Protein AF-A0A9P6WT48-F1 (afdb_monomer_lite)

pLDDT: mean 85.61, std 10.83, range [45.78, 97.94]

Sequence (128 aa):
MLAVSLGTLGFGLFWLFWIILTLLTKGAPALSYPLFTEITPPPGQTGGLINAIFGSVVMAGVGTLIGTPVGILAGTYLAEYGQRGWLAPATRFLNDVLLSAPSIIIGLFIYAVYVAQPRRRWVAPSGA

Structure (mmCIF, N/CA/C/O backbone):
data_AF-A0A9P6WT48-F1
#
_entry.id   AF-A0A9P6WT48-F1
#
loop_
_atom_site.group_PDB
_atom_site.id
_atom_site.type_symbol
_atom_site.label_atom_id
_atom_site.label_alt_id
_atom_site.label_comp_id
_atom_site.label_asym_id
_atom_site.label_entity_id
_atom_site.label_seq_id
_atom_site.pdbx_PDB_ins_code
_atom_site.Cartn_x
_atom_site.Cartn_y
_atom_site.Cartn_z
_atom_site.occupancy
_atom_site.B_iso_or_equiv
_atom_site.auth_seq_id
_atom_site.auth_comp_id
_atom_site.auth_asym_id
_atom_site.auth_atom_id
_atom_site.pdbx_PDB_model_num
ATOM 1 N N . MET A 1 1 ? 11.637 32.784 -0.405 1.00 82.19 1 MET A N 1
ATOM 2 C CA . MET A 1 1 ? 10.801 31.579 -0.196 1.00 82.19 1 MET A CA 1
ATOM 3 C C . MET A 1 1 ? 10.376 30.938 -1.513 1.00 82.19 1 MET A C 1
ATOM 5 O O . MET A 1 1 ? 10.766 29.803 -1.731 1.00 82.19 1 MET A O 1
ATOM 9 N N . LEU A 1 2 ? 9.712 31.657 -2.430 1.00 91.25 2 LEU A N 1
ATOM 10 C CA . LEU A 1 2 ? 9.269 31.103 -3.725 1.00 91.25 2 LEU A CA 1
ATOM 11 C C . LEU A 1 2 ? 10.387 30.457 -4.566 1.00 91.25 2 LEU A C 1
ATOM 13 O O . LEU A 1 2 ? 10.212 29.346 -5.044 1.00 91.25 2 LEU A O 1
ATOM 17 N N . ALA A 1 3 ? 11.554 31.099 -4.691 1.00 93.38 3 ALA A N 1
ATOM 18 C CA . ALA A 1 3 ? 12.674 30.541 -5.459 1.00 93.38 3 ALA A CA 1
ATOM 19 C C . ALA A 1 3 ? 13.200 29.207 -4.888 1.00 93.38 3 ALA A C 1
ATOM 21 O O . ALA A 1 3 ? 13.531 28.299 -5.642 1.00 93.38 3 ALA A O 1
ATOM 22 N N . VAL A 1 4 ? 13.222 29.066 -3.558 1.00 94.38 4 VAL A N 1
ATOM 23 C CA . VAL A 1 4 ? 13.653 27.830 -2.883 1.00 94.38 4 VAL A CA 1
ATOM 24 C C . VAL A 1 4 ? 12.616 26.724 -3.088 1.00 94.38 4 VAL A C 1
ATOM 26 O O . VAL A 1 4 ? 12.987 25.607 -3.427 1.00 94.38 4 VAL A O 1
ATOM 29 N N . SER A 1 5 ? 11.323 27.043 -2.966 1.00 94.88 5 SER A N 1
ATOM 30 C CA . SER A 1 5 ? 10.228 26.098 -3.225 1.00 94.88 5 SER A CA 1
ATOM 31 C C . SER A 1 5 ? 10.172 25.635 -4.686 1.00 94.88 5 SER A C 1
ATOM 33 O O . SER A 1 5 ? 9.923 24.463 -4.950 1.00 94.88 5 SER A O 1
ATOM 35 N N . LEU A 1 6 ? 10.429 26.531 -5.644 1.00 96.31 6 LEU A N 1
ATOM 36 C CA . LEU A 1 6 ? 10.523 26.172 -7.063 1.00 96.31 6 LEU A CA 1
ATOM 37 C C . LEU A 1 6 ? 11.743 25.281 -7.337 1.00 96.31 6 LEU A C 1
ATOM 39 O O . LEU A 1 6 ? 11.643 24.330 -8.109 1.00 96.31 6 LEU A O 1
ATOM 43 N N . GLY A 1 7 ? 12.869 25.543 -6.666 1.00 96.75 7 GLY A N 1
ATOM 44 C CA . GLY A 1 7 ? 14.070 24.714 -6.757 1.00 96.75 7 GLY A CA 1
ATOM 45 C C . GLY A 1 7 ? 13.862 23.291 -6.231 1.00 96.75 7 GLY A C 1
ATOM 46 O O . GLY A 1 7 ? 14.225 22.328 -6.906 1.00 96.75 7 GLY A O 1
ATOM 47 N N . THR A 1 8 ? 13.232 23.132 -5.062 1.00 96.25 8 THR A N 1
ATOM 48 C CA . THR A 1 8 ? 12.943 21.802 -4.495 1.00 96.25 8 THR A CA 1
ATOM 49 C C . THR A 1 8 ? 11.921 21.027 -5.325 1.00 96.25 8 THR A C 1
ATOM 51 O O . THR A 1 8 ? 12.093 19.825 -5.531 1.00 96.25 8 THR A O 1
ATOM 54 N N . LEU A 1 9 ? 10.898 21.705 -5.856 1.00 97.00 9 LEU A N 1
ATOM 55 C CA . LEU A 1 9 ? 9.935 21.111 -6.784 1.00 97.00 9 LEU A CA 1
ATOM 56 C C . LEU A 1 9 ? 10.631 20.612 -8.052 1.00 97.00 9 LEU A C 1
ATOM 58 O O . LEU A 1 9 ? 10.423 19.466 -8.444 1.00 97.00 9 LEU A O 1
ATOM 62 N N . GLY A 1 10 ? 11.488 21.433 -8.667 1.00 97.38 10 GLY A N 1
ATOM 63 C CA . GLY A 1 10 ? 12.241 21.044 -9.860 1.00 97.38 10 GLY A CA 1
ATOM 64 C C . GLY A 1 10 ? 13.135 19.829 -9.612 1.00 97.38 10 GLY A C 1
ATOM 65 O O . GLY A 1 10 ? 13.151 18.901 -10.418 1.00 97.38 10 GLY A O 1
ATOM 66 N N . PHE A 1 11 ? 13.811 19.788 -8.462 1.00 97.19 11 PHE A N 1
ATOM 67 C CA . PHE A 1 11 ? 14.624 18.643 -8.054 1.00 97.19 11 PHE A CA 1
ATOM 68 C C . PHE A 1 11 ? 13.790 17.361 -7.907 1.00 97.19 11 PHE A C 1
ATOM 70 O O . PHE A 1 11 ? 14.166 16.316 -8.436 1.00 97.19 11 PHE A O 1
ATOM 77 N N . GLY A 1 12 ? 12.634 17.437 -7.243 1.00 97.19 12 GLY A N 1
ATOM 78 C CA . GLY A 1 12 ? 11.727 16.296 -7.102 1.00 97.19 12 GLY A CA 1
ATOM 79 C C . GLY A 1 12 ? 11.162 15.819 -8.442 1.00 97.19 12 GLY A C 1
ATOM 80 O O . GLY A 1 12 ? 11.187 14.622 -8.733 1.00 97.19 12 GLY A O 1
ATOM 81 N N . LEU A 1 13 ? 10.707 16.748 -9.288 1.00 97.69 13 LEU A N 1
ATOM 82 C CA . LEU A 1 13 ? 10.177 16.429 -10.615 1.00 97.69 13 LEU A CA 1
ATOM 83 C C . LEU A 1 13 ? 11.234 15.821 -11.533 1.00 97.69 13 LEU A C 1
ATOM 85 O O . LEU A 1 13 ? 10.907 14.920 -12.299 1.00 97.69 13 LEU A O 1
ATOM 89 N N . PHE A 1 14 ? 12.488 16.264 -11.438 1.00 97.81 14 PHE A N 1
ATOM 90 C CA . PHE A 1 14 ? 13.591 15.675 -12.191 1.00 97.81 14 PHE A CA 1
ATOM 91 C C . PHE A 1 14 ? 13.751 14.182 -11.874 1.00 97.81 14 PHE A C 1
ATOM 93 O O . PHE A 1 14 ? 13.745 13.354 -12.785 1.00 97.81 14 PHE A O 1
ATOM 100 N N . TRP A 1 15 ? 13.830 13.820 -10.589 1.00 97.94 15 TRP A N 1
ATOM 101 C CA . TRP A 1 15 ? 13.959 12.418 -10.182 1.00 97.94 15 TRP A CA 1
ATOM 102 C C . TRP A 1 15 ? 12.717 11.598 -10.514 1.00 97.94 15 TRP A C 1
ATOM 104 O O . TRP A 1 15 ? 12.842 10.474 -10.998 1.00 97.94 15 TRP A O 1
ATOM 114 N N . LEU A 1 16 ? 11.522 12.157 -10.310 1.00 97.38 16 LEU A N 1
ATOM 115 C CA . LEU A 1 16 ? 10.273 11.500 -10.686 1.00 97.38 16 LEU A CA 1
ATOM 116 C C . LEU A 1 16 ? 10.237 11.208 -12.191 1.00 97.38 16 LEU A C 1
ATOM 118 O O . LEU A 1 16 ? 9.952 10.082 -12.595 1.00 97.38 16 LEU A O 1
ATOM 122 N N . PHE A 1 17 ? 10.573 12.202 -13.014 1.00 97.88 17 PHE A N 1
ATOM 123 C CA . PHE A 1 17 ? 10.629 12.058 -14.464 1.00 97.88 17 PHE A CA 1
ATOM 124 C C . PHE A 1 17 ? 11.653 10.998 -14.878 1.00 97.88 17 PHE A C 1
ATOM 126 O O . PHE A 1 17 ? 11.346 10.138 -15.702 1.00 97.88 17 PHE A O 1
ATOM 133 N N . TRP A 1 18 ? 12.835 10.996 -14.258 1.00 97.81 18 TRP A N 1
ATOM 134 C CA . TRP A 1 18 ? 13.860 9.981 -14.496 1.00 97.81 18 TRP A CA 1
ATOM 135 C C . TRP A 1 18 ? 13.370 8.569 -14.151 1.00 97.81 18 TRP A C 1
ATOM 137 O O . TRP A 1 18 ? 13.552 7.635 -14.938 1.00 97.81 18 TRP A O 1
ATOM 147 N N . ILE A 1 19 ? 12.738 8.386 -12.989 1.00 97.19 19 ILE A N 1
ATOM 148 C CA . ILE A 1 19 ? 12.213 7.084 -12.551 1.00 97.19 19 ILE A CA 1
ATOM 149 C C . ILE A 1 19 ? 11.124 6.602 -13.510 1.00 97.19 19 ILE A C 1
ATOM 151 O O . ILE A 1 19 ? 11.161 5.454 -13.941 1.00 97.19 19 ILE A O 1
ATOM 155 N N . ILE A 1 20 ? 10.197 7.475 -13.907 1.00 96.94 20 ILE A N 1
ATOM 156 C CA . ILE A 1 20 ? 9.147 7.118 -14.866 1.00 96.94 20 ILE A CA 1
ATOM 157 C C . ILE A 1 20 ? 9.763 6.750 -16.220 1.00 96.94 20 ILE A C 1
ATOM 159 O O . ILE A 1 20 ? 9.421 5.712 -16.781 1.00 96.94 20 ILE A O 1
ATOM 163 N N . LEU A 1 21 ? 10.713 7.539 -16.730 1.00 97.06 21 LEU A N 1
ATOM 164 C CA . LEU A 1 21 ? 11.356 7.264 -18.016 1.00 97.06 21 LEU A CA 1
ATOM 165 C C . LEU A 1 21 ? 12.118 5.932 -17.996 1.00 97.06 21 LEU A C 1
ATOM 167 O O . LEU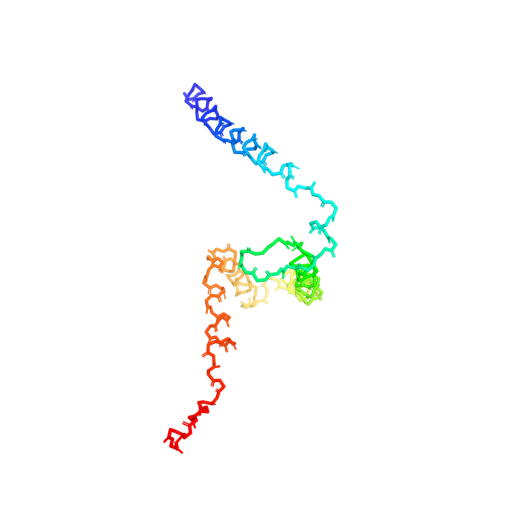 A 1 21 ? 12.008 5.133 -18.925 1.00 97.06 21 LEU A O 1
ATOM 171 N N . THR A 1 22 ? 12.871 5.662 -16.930 1.00 95.94 22 THR A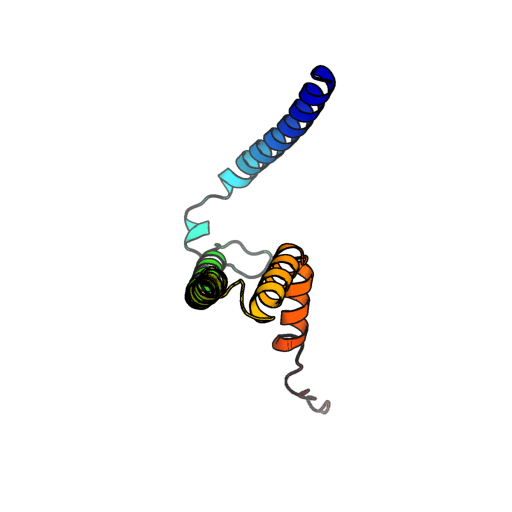 N 1
ATOM 172 C CA . THR A 1 22 ? 13.597 4.393 -16.769 1.00 95.94 22 THR A CA 1
ATOM 173 C C . THR A 1 22 ? 12.656 3.203 -16.592 1.00 95.94 22 THR A C 1
ATOM 175 O O . THR A 1 22 ? 12.912 2.148 -17.171 1.00 95.94 22 THR A O 1
ATOM 178 N N . LEU A 1 23 ? 11.546 3.369 -15.869 1.00 95.56 23 LEU A N 1
ATOM 179 C CA . LEU A 1 23 ? 10.506 2.349 -15.727 1.00 95.56 23 LEU A CA 1
ATOM 180 C C . LEU A 1 23 ? 9.850 2.034 -17.071 1.00 95.56 23 LEU A C 1
ATOM 182 O O . LEU A 1 23 ? 9.682 0.866 -17.401 1.00 95.56 23 LEU A O 1
ATOM 186 N N . LEU A 1 24 ? 9.520 3.048 -17.870 1.00 95.44 24 LEU A N 1
ATOM 187 C CA . LEU A 1 24 ? 8.903 2.847 -19.181 1.00 95.44 24 LEU A CA 1
ATOM 188 C C . LEU A 1 24 ? 9.879 2.211 -20.172 1.00 95.44 24 LEU A C 1
ATOM 190 O O . LEU A 1 24 ? 9.536 1.235 -20.825 1.00 95.44 24 LEU A O 1
ATOM 194 N N . THR A 1 25 ? 11.108 2.713 -20.260 1.00 95.12 25 THR A N 1
ATOM 195 C CA . THR A 1 25 ? 12.103 2.198 -21.218 1.00 95.12 25 THR A CA 1
ATOM 196 C C . THR A 1 25 ? 12.552 0.774 -20.897 1.00 95.12 25 THR A C 1
ATOM 198 O O . THR A 1 25 ? 12.714 -0.028 -21.813 1.00 95.12 25 THR A O 1
ATOM 201 N N . LYS A 1 26 ? 12.721 0.429 -19.614 1.00 92.25 26 LYS A N 1
ATOM 202 C CA . LYS A 1 26 ? 13.104 -0.931 -19.199 1.00 92.25 26 LYS A CA 1
ATOM 203 C C . LYS A 1 26 ? 11.910 -1.873 -19.046 1.00 92.25 26 LYS A C 1
ATOM 205 O O . LYS A 1 26 ? 12.073 -3.077 -19.204 1.00 92.25 26 LYS A O 1
ATOM 210 N N . GLY A 1 27 ? 10.733 -1.341 -18.727 1.00 88.31 27 GLY A N 1
ATOM 211 C CA . GLY A 1 27 ? 9.521 -2.117 -18.473 1.00 88.31 27 GLY A CA 1
ATOM 212 C C . GLY A 1 27 ? 8.691 -2.393 -19.723 1.00 88.31 27 GLY A C 1
ATOM 213 O O . GLY A 1 27 ? 8.155 -3.488 -19.846 1.00 88.31 27 GLY A O 1
ATOM 214 N N . ALA A 1 28 ? 8.609 -1.461 -20.679 1.00 89.94 28 ALA A N 1
ATOM 215 C CA . ALA A 1 28 ? 7.798 -1.646 -21.887 1.00 89.94 28 ALA A CA 1
ATOM 216 C C . ALA A 1 28 ? 8.202 -2.879 -22.718 1.00 89.94 28 ALA A C 1
ATOM 218 O O . ALA A 1 28 ? 7.302 -3.608 -23.126 1.00 89.94 28 ALA A O 1
ATOM 219 N N . PRO A 1 29 ? 9.498 -3.202 -22.916 1.00 86.75 29 PRO A N 1
ATOM 220 C CA . PRO A 1 29 ? 9.887 -4.435 -23.606 1.00 86.75 29 PRO A CA 1
ATOM 221 C C . PRO A 1 29 ? 9.500 -5.717 -22.853 1.00 86.75 29 PRO A C 1
ATOM 223 O O . PRO A 1 29 ? 9.401 -6.777 -23.463 1.00 86.75 29 PRO A O 1
ATOM 226 N N . ALA A 1 30 ? 9.292 -5.637 -21.535 1.00 83.69 30 ALA A N 1
ATOM 227 C CA . ALA A 1 30 ? 8.873 -6.770 -20.715 1.00 83.69 30 ALA A CA 1
ATOM 228 C C . ALA A 1 30 ? 7.352 -7.010 -20.763 1.00 83.69 30 ALA A C 1
ATOM 230 O O . ALA A 1 30 ? 6.905 -8.112 -20.441 1.00 83.69 30 ALA A O 1
ATOM 231 N N . LEU A 1 31 ? 6.555 -6.018 -21.190 1.00 85.75 31 LEU A N 1
ATOM 232 C CA . LEU A 1 31 ? 5.123 -6.184 -21.442 1.00 85.75 31 LEU A CA 1
ATOM 233 C C . LEU A 1 31 ? 4.910 -7.037 -22.696 1.00 85.75 31 LEU A C 1
ATOM 235 O O . LEU A 1 31 ? 4.878 -6.551 -23.823 1.00 85.75 31 LEU A O 1
ATOM 239 N N . SER A 1 32 ? 4.728 -8.331 -22.476 1.00 86.50 32 SER A N 1
ATOM 240 C CA . SER A 1 32 ? 4.376 -9.303 -23.505 1.00 86.50 32 SER A CA 1
ATOM 241 C C . SER A 1 32 ? 3.088 -10.025 -23.111 1.00 86.50 32 SER A C 1
ATOM 243 O O . SER A 1 32 ? 2.732 -10.075 -21.937 1.00 86.50 32 SER A O 1
ATOM 245 N N . TYR A 1 33 ? 2.362 -10.586 -24.079 1.00 84.75 33 TYR A N 1
ATOM 246 C CA . TYR A 1 33 ? 1.157 -11.370 -23.785 1.00 84.75 33 TYR A CA 1
ATOM 247 C C . TYR A 1 33 ? 1.421 -12.548 -22.816 1.00 84.75 33 TYR A C 1
ATOM 249 O O . TYR A 1 33 ? 0.683 -12.666 -21.834 1.00 84.75 33 TYR A O 1
ATOM 257 N N . PRO A 1 34 ? 2.511 -13.332 -22.983 1.00 86.12 34 PRO A N 1
ATOM 258 C CA . PRO A 1 34 ? 2.882 -14.393 -22.046 1.00 86.12 34 PRO A CA 1
ATOM 259 C C . PRO A 1 34 ? 3.062 -13.925 -20.598 1.00 86.12 34 PRO A C 1
ATOM 261 O O . PRO A 1 34 ? 2.739 -14.669 -19.675 1.00 86.12 34 PRO A O 1
ATOM 264 N N . LEU A 1 35 ? 3.490 -12.673 -20.377 1.00 86.81 35 LEU A N 1
ATOM 265 C CA . LEU A 1 35 ? 3.645 -12.098 -19.036 1.00 86.81 35 LEU A CA 1
ATOM 266 C C . LEU A 1 35 ? 2.355 -12.207 -18.210 1.00 86.81 35 LEU A C 1
ATOM 268 O O . LEU A 1 35 ? 2.414 -12.420 -17.003 1.00 86.81 35 LEU A O 1
ATOM 272 N N . PHE A 1 36 ? 1.192 -12.056 -18.842 1.00 88.62 36 PHE A N 1
ATOM 273 C CA . PHE A 1 36 ? -0.094 -12.044 -18.145 1.00 88.62 36 PHE A CA 1
ATOM 274 C C . PHE A 1 36 ? -0.768 -13.415 -18.094 1.00 88.62 36 PHE A C 1
ATOM 276 O O . PHE A 1 36 ? -1.593 -13.647 -17.212 1.00 88.62 36 PHE A O 1
ATOM 283 N N . THR A 1 37 ? -0.434 -14.316 -19.019 1.00 86.00 37 THR A N 1
ATOM 284 C CA . THR A 1 37 ? -1.104 -15.617 -19.149 1.00 86.00 37 THR A CA 1
ATOM 285 C C . THR A 1 37 ? -0.317 -16.776 -18.553 1.00 86.00 37 THR A C 1
ATOM 287 O O . THR A 1 37 ? -0.913 -17.785 -18.186 1.00 86.00 37 THR A O 1
ATOM 290 N N . GLU A 1 38 ? 1.007 -16.663 -18.455 1.00 88.31 38 GLU A N 1
ATOM 291 C CA . GLU A 1 38 ? 1.849 -17.751 -17.968 1.00 88.31 38 GLU A CA 1
ATOM 292 C C . GLU A 1 38 ? 2.038 -17.730 -16.450 1.00 88.31 38 GLU A C 1
ATOM 294 O O . GLU A 1 38 ? 1.964 -16.701 -15.769 1.00 88.31 38 GLU A O 1
ATOM 299 N N . ILE A 1 39 ? 2.308 -18.922 -15.922 1.00 88.44 39 ILE A N 1
ATOM 300 C CA . ILE A 1 39 ? 2.626 -19.154 -14.518 1.00 88.44 39 ILE A CA 1
ATOM 301 C C . ILE A 1 39 ? 4.015 -18.600 -14.213 1.00 88.44 39 ILE A C 1
ATOM 303 O O . ILE A 1 39 ? 4.924 -18.708 -15.031 1.00 88.44 39 ILE A O 1
ATOM 307 N N . THR A 1 40 ? 4.177 -18.035 -13.015 1.00 86.62 40 THR A N 1
ATOM 308 C CA . THR A 1 40 ? 5.478 -17.604 -12.501 1.00 86.62 40 THR A CA 1
ATOM 309 C C . THR A 1 40 ? 6.342 -18.827 -12.196 1.00 86.62 40 THR A C 1
ATOM 311 O O . THR A 1 40 ? 5.994 -19.587 -11.286 1.00 86.62 40 THR A O 1
ATOM 314 N N . PRO A 1 41 ? 7.436 -19.052 -12.943 1.00 81.88 41 PRO A N 1
ATOM 315 C CA . PRO A 1 41 ? 8.299 -20.200 -12.742 1.00 81.88 41 PRO A CA 1
ATOM 316 C C . PRO A 1 41 ? 9.290 -19.931 -11.593 1.00 81.88 41 PRO A C 1
ATOM 318 O O . PRO A 1 41 ? 9.355 -18.815 -11.063 1.00 81.88 41 PRO A O 1
ATOM 321 N N . PRO A 1 42 ? 10.079 -20.938 -11.182 1.00 83.12 42 PRO A N 1
ATOM 322 C CA . PRO A 1 42 ? 11.151 -20.752 -10.212 1.00 83.12 42 PRO A CA 1
ATOM 323 C C . PRO A 1 42 ? 12.164 -19.671 -10.642 1.00 83.12 42 PRO A C 1
ATOM 325 O O . PRO A 1 42 ? 12.300 -19.389 -11.837 1.00 83.12 42 PRO A O 1
ATOM 328 N N . PRO A 1 43 ? 12.915 -19.081 -9.689 1.00 80.25 43 PRO A N 1
ATOM 329 C CA . PRO A 1 43 ? 13.888 -18.033 -9.985 1.00 80.25 43 PRO A CA 1
ATOM 330 C C . PRO A 1 43 ? 14.869 -18.437 -11.095 1.00 80.25 43 PRO A C 1
ATOM 332 O O . PRO A 1 43 ? 15.458 -19.514 -11.045 1.00 80.25 43 PRO A O 1
ATOM 335 N N . GLY A 1 44 ? 15.063 -17.557 -12.081 1.00 75.44 44 GLY A N 1
ATOM 336 C CA . GLY A 1 44 ? 15.994 -17.771 -13.197 1.00 75.44 44 GLY A CA 1
ATOM 337 C C . GLY A 1 44 ? 15.379 -18.379 -14.462 1.00 75.44 44 GLY A C 1
ATOM 338 O O . GLY A 1 44 ? 16.104 -18.576 -15.433 1.00 75.44 44 GLY A O 1
ATOM 339 N N . GLN A 1 45 ? 14.069 -18.645 -14.484 1.00 79.88 45 GLN A N 1
ATOM 340 C CA . GLN A 1 45 ? 13.351 -19.102 -15.679 1.00 79.88 45 GLN A CA 1
ATOM 341 C C . GLN A 1 45 ? 12.413 -18.023 -16.234 1.00 79.88 45 GLN A C 1
ATOM 343 O O . GLN A 1 45 ? 11.907 -17.176 -15.499 1.00 79.88 45 GLN A O 1
ATOM 348 N N . THR A 1 46 ? 12.182 -18.057 -17.547 1.00 77.31 46 THR A N 1
ATOM 349 C CA . THR A 1 46 ? 11.228 -17.176 -18.232 1.00 77.31 46 THR A CA 1
ATOM 350 C C . THR A 1 46 ? 9.806 -17.698 -18.034 1.00 77.31 46 THR A C 1
ATOM 352 O O . THR A 1 46 ? 9.552 -18.878 -18.255 1.00 77.31 46 THR A O 1
ATOM 355 N N . GLY A 1 47 ? 8.889 -16.827 -17.618 1.00 83.00 47 GLY A N 1
ATOM 356 C CA . GLY A 1 47 ? 7.460 -17.120 -17.523 1.00 83.00 47 GLY A CA 1
ATOM 357 C C . GLY A 1 47 ? 6.671 -15.880 -17.103 1.00 83.00 47 GLY A C 1
ATOM 358 O O . GLY A 1 47 ? 7.187 -14.762 -17.184 1.00 83.00 47 GLY A O 1
ATOM 359 N N . GLY A 1 48 ? 5.424 -16.065 -16.671 1.00 87.69 48 GLY A N 1
ATOM 360 C CA . GLY A 1 48 ? 4.481 -14.966 -16.450 1.00 87.69 48 GLY A CA 1
ATOM 361 C C . GLY A 1 48 ? 4.211 -14.619 -14.984 1.00 87.69 48 GLY A C 1
ATOM 362 O O . GLY A 1 48 ? 4.900 -15.044 -14.058 1.00 87.69 48 GLY A O 1
ATOM 363 N N . LEU A 1 49 ? 3.187 -13.800 -14.764 1.00 91.00 49 LEU A N 1
ATOM 364 C CA . LEU A 1 49 ? 2.800 -13.214 -13.480 1.00 91.00 49 LEU A CA 1
ATOM 365 C C . LEU A 1 49 ? 1.367 -13.584 -13.076 1.00 91.00 49 LEU A C 1
ATOM 367 O O . LEU A 1 49 ? 0.835 -12.998 -12.131 1.00 91.00 49 LEU A O 1
ATOM 371 N N . ILE A 1 50 ? 0.727 -14.549 -13.751 1.00 91.50 50 ILE A N 1
ATOM 372 C CA . ILE A 1 50 ? -0.704 -14.830 -13.549 1.00 91.50 50 ILE A CA 1
ATOM 373 C C . ILE A 1 50 ? -1.031 -15.181 -12.090 1.00 91.50 50 ILE A C 1
ATOM 375 O O . ILE A 1 50 ? -2.004 -14.675 -11.536 1.00 91.50 50 ILE A O 1
ATOM 379 N N . ASN A 1 51 ? -0.173 -15.961 -11.425 1.00 91.19 51 ASN A N 1
ATOM 380 C CA . ASN A 1 51 ? -0.358 -16.348 -10.025 1.00 91.19 51 ASN A CA 1
ATOM 381 C C . ASN A 1 51 ? -0.189 -15.162 -9.069 1.00 91.19 51 ASN A C 1
ATOM 383 O O . ASN A 1 51 ? -0.908 -15.072 -8.076 1.00 91.19 51 ASN A O 1
ATOM 387 N N . ALA A 1 52 ? 0.733 -14.242 -9.365 1.00 90.94 52 ALA A N 1
ATOM 388 C CA . ALA A 1 52 ? 0.934 -13.038 -8.565 1.00 90.94 52 ALA A CA 1
ATOM 389 C C . ALA A 1 52 ? -0.253 -12.074 -8.703 1.00 90.94 52 ALA A C 1
ATOM 391 O O . ALA A 1 52 ? -0.727 -11.532 -7.703 1.00 90.94 52 ALA A O 1
ATOM 392 N N . ILE A 1 53 ? -0.773 -11.907 -9.923 1.00 92.12 53 ILE A N 1
ATOM 393 C CA . ILE A 1 53 ? -1.953 -11.078 -10.203 1.00 92.12 53 ILE A CA 1
ATOM 394 C C . ILE A 1 53 ? -3.183 -11.684 -9.525 1.00 92.12 53 ILE A C 1
ATOM 396 O O . ILE A 1 53 ? -3.843 -11.013 -8.733 1.00 92.12 53 ILE A O 1
ATOM 400 N N . PHE A 1 54 ? -3.461 -12.964 -9.781 1.00 94.19 54 PHE A N 1
ATOM 401 C CA . PHE A 1 54 ? -4.604 -13.664 -9.201 1.00 94.19 54 PHE A CA 1
ATOM 402 C C . PHE A 1 54 ? -4.537 -13.684 -7.672 1.00 94.19 54 PHE A C 1
ATOM 404 O O . PHE A 1 54 ? -5.506 -13.319 -7.009 1.00 94.19 54 PHE A O 1
ATOM 411 N N . GLY A 1 55 ? -3.377 -14.024 -7.102 1.00 93.38 55 GLY A N 1
ATOM 412 C CA . GLY A 1 55 ? -3.157 -14.005 -5.659 1.00 93.38 55 GLY A CA 1
ATOM 413 C C . GLY A 1 55 ? -3.401 -12.622 -5.055 1.00 93.38 55 GLY A C 1
ATOM 414 O O . GLY A 1 55 ? -4.090 -12.515 -4.044 1.00 93.38 55 GLY A O 1
ATOM 415 N N . SER A 1 56 ? -2.918 -11.557 -5.700 1.00 94.25 56 SER A N 1
ATOM 416 C CA . SER A 1 56 ? -3.146 -10.177 -5.243 1.00 94.25 56 SER A CA 1
ATOM 417 C C . SER A 1 56 ? -4.627 -9.800 -5.265 1.00 94.25 56 SER A C 1
ATOM 419 O O . SER A 1 56 ? -5.127 -9.241 -4.290 1.00 94.25 56 SER A O 1
ATOM 421 N N . VAL A 1 57 ? -5.345 -10.141 -6.340 1.00 96.25 57 VAL A N 1
ATOM 422 C CA . VAL A 1 57 ? -6.786 -9.867 -6.469 1.00 96.25 57 VAL A CA 1
ATOM 423 C C . VAL A 1 57 ? -7.586 -10.635 -5.423 1.00 96.25 57 VAL A C 1
ATOM 425 O O . VAL A 1 57 ? -8.462 -10.056 -4.785 1.00 96.25 57 VAL A O 1
ATOM 428 N N . VAL A 1 58 ? -7.274 -11.913 -5.201 1.00 96.88 58 VAL A N 1
ATOM 429 C CA . VAL A 1 58 ? -7.950 -12.729 -4.185 1.00 96.88 58 VAL A CA 1
ATOM 430 C C . VAL A 1 58 ? -7.667 -12.196 -2.781 1.00 96.88 58 VAL A C 1
ATOM 432 O O . VAL A 1 58 ? -8.603 -12.038 -2.000 1.00 96.88 58 VAL A O 1
ATOM 435 N N . MET A 1 59 ? -6.413 -11.863 -2.457 1.00 94.94 59 MET A N 1
ATOM 436 C CA . MET A 1 59 ? -6.054 -11.292 -1.153 1.00 94.94 59 MET A CA 1
ATOM 437 C C . MET A 1 59 ? -6.761 -9.958 -0.902 1.00 94.94 59 MET A C 1
ATOM 439 O O . MET A 1 59 ? -7.341 -9.770 0.168 1.00 94.94 59 MET A O 1
ATOM 443 N N . ALA A 1 60 ? -6.759 -9.056 -1.888 1.00 95.56 60 ALA A N 1
ATOM 444 C CA . ALA A 1 60 ? -7.470 -7.786 -1.793 1.00 95.56 60 ALA A CA 1
ATOM 445 C C . ALA A 1 60 ? -8.982 -8.009 -1.660 1.00 95.56 60 ALA A C 1
ATOM 447 O O . ALA A 1 60 ? -9.603 -7.454 -0.761 1.00 95.56 60 ALA A O 1
ATOM 448 N N . GLY A 1 61 ? -9.565 -8.875 -2.492 1.00 97.50 61 GLY A N 1
ATOM 449 C CA . GLY A 1 61 ? -10.997 -9.168 -2.493 1.00 97.50 61 GLY A CA 1
ATOM 450 C C . GLY A 1 61 ? -11.485 -9.752 -1.171 1.00 97.50 61 GLY A C 1
ATOM 451 O O . GLY A 1 61 ? -12.456 -9.255 -0.606 1.00 97.50 61 GLY A O 1
ATOM 452 N N . VAL A 1 62 ? -10.794 -10.759 -0.631 1.00 96.62 62 VAL A N 1
ATOM 453 C CA . VAL A 1 62 ? -11.126 -11.348 0.677 1.00 96.62 62 VAL A CA 1
ATOM 454 C C . VAL A 1 62 ? -10.917 -10.330 1.799 1.00 96.62 62 VAL A C 1
ATOM 456 O O . VAL A 1 62 ? -11.770 -10.202 2.680 1.00 96.62 62 VAL A O 1
ATOM 459 N N . GLY A 1 63 ? -9.821 -9.567 1.746 1.00 94.69 63 GLY A N 1
ATOM 460 C CA . GLY A 1 63 ? -9.531 -8.507 2.710 1.00 94.69 63 GLY A CA 1
ATOM 461 C C . GLY A 1 63 ? -10.626 -7.441 2.752 1.00 94.69 63 GLY A C 1
ATOM 462 O O . GLY A 1 63 ? -11.097 -7.092 3.831 1.00 94.69 63 GLY A O 1
ATOM 463 N N . THR A 1 64 ? -11.094 -6.975 1.594 1.00 95.56 64 THR A N 1
ATOM 464 C CA . THR A 1 64 ? -12.205 -6.020 1.484 1.00 95.56 64 THR A CA 1
ATOM 465 C C . THR A 1 64 ? -13.529 -6.648 1.915 1.00 95.56 64 THR A C 1
ATOM 467 O O . THR A 1 64 ? -14.267 -6.037 2.681 1.00 95.56 64 THR A O 1
ATOM 470 N N . LEU A 1 65 ? -13.824 -7.882 1.499 1.00 97.38 65 LEU A N 1
ATOM 471 C CA . LEU A 1 65 ? -15.087 -8.552 1.824 1.00 97.38 65 LEU A CA 1
ATOM 472 C C . LEU A 1 65 ? -15.295 -8.712 3.335 1.00 97.38 65 LEU A C 1
ATOM 474 O O . LEU A 1 65 ? -16.419 -8.590 3.813 1.00 97.38 65 LEU A O 1
ATOM 478 N N . ILE A 1 66 ? -14.222 -8.969 4.082 1.00 95.06 66 ILE A N 1
ATOM 479 C CA . ILE A 1 66 ? -14.271 -9.117 5.541 1.00 95.06 66 ILE A CA 1
ATOM 480 C C . ILE A 1 66 ? -14.079 -7.761 6.233 1.00 95.06 66 ILE A C 1
ATOM 482 O O . ILE A 1 66 ? -14.813 -7.421 7.161 1.00 95.06 66 ILE A O 1
ATOM 486 N N . GLY A 1 67 ? -13.103 -6.971 5.783 1.00 92.88 67 GLY A N 1
ATOM 487 C CA . GLY A 1 67 ? -12.721 -5.711 6.415 1.00 92.88 67 GLY A CA 1
ATOM 488 C C . GLY A 1 67 ? -13.760 -4.605 6.246 1.00 92.88 67 GLY A C 1
ATOM 489 O O . GLY A 1 67 ? -14.014 -3.863 7.193 1.00 92.88 67 GLY A O 1
ATOM 490 N N . THR A 1 68 ? -14.403 -4.502 5.081 1.00 94.69 68 THR A N 1
ATOM 491 C CA . THR A 1 68 ? -15.363 -3.427 4.794 1.00 94.69 68 THR A CA 1
ATOM 492 C C . THR A 1 68 ? -16.617 -3.504 5.666 1.00 94.69 68 THR A C 1
ATOM 494 O O . THR A 1 68 ? -16.937 -2.487 6.279 1.00 94.69 68 THR A O 1
ATOM 497 N N . PRO A 1 69 ? -17.314 -4.650 5.817 1.00 94.25 69 PRO A N 1
ATOM 498 C CA . PRO A 1 69 ? -18.467 -4.727 6.715 1.00 94.25 69 PRO A CA 1
ATOM 499 C C . PRO A 1 69 ? -18.110 -4.380 8.163 1.00 94.25 69 PRO A C 1
ATOM 501 O O . PRO A 1 69 ? -18.809 -3.590 8.792 1.00 94.25 69 PRO A O 1
ATOM 504 N N . VAL A 1 70 ? -16.993 -4.905 8.677 1.00 90.44 70 VAL A N 1
ATOM 505 C CA . VAL A 1 70 ? -16.531 -4.617 10.045 1.00 90.44 70 VAL A CA 1
ATOM 506 C C . VAL A 1 70 ? -16.189 -3.134 10.207 1.00 90.44 70 VAL A C 1
ATOM 508 O O . VAL A 1 70 ? -16.594 -2.515 11.190 1.00 90.44 70 VAL A O 1
ATOM 511 N N . GLY A 1 71 ? -15.502 -2.544 9.226 1.00 88.62 71 GLY A N 1
ATOM 512 C CA . GLY A 1 71 ? -15.156 -1.124 9.217 1.00 88.62 71 GLY A CA 1
ATOM 513 C C . GLY A 1 71 ? -16.383 -0.214 9.165 1.00 88.62 71 GLY A C 1
ATOM 514 O O . GLY A 1 71 ? -16.447 0.761 9.910 1.00 88.62 71 GLY A O 1
ATOM 515 N N . ILE A 1 72 ? -17.389 -0.555 8.351 1.00 91.62 72 ILE A N 1
ATOM 516 C CA . ILE A 1 72 ? -18.655 0.190 8.279 1.00 91.62 72 ILE A CA 1
ATOM 517 C C . ILE A 1 72 ? -19.411 0.087 9.607 1.00 91.62 72 ILE A C 1
ATOM 519 O O . ILE A 1 72 ? -19.862 1.105 10.130 1.00 91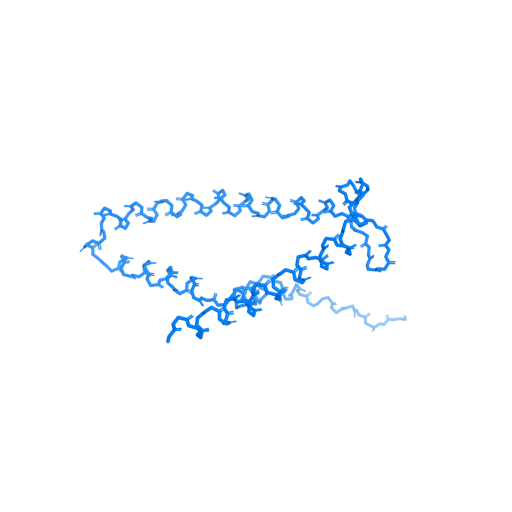.62 72 ILE A O 1
ATOM 523 N N . LEU A 1 73 ? -19.530 -1.108 10.191 1.00 89.44 73 LEU A N 1
ATOM 524 C CA . LEU A 1 73 ? -20.215 -1.294 11.475 1.00 89.44 73 LEU A CA 1
ATOM 525 C C . LEU A 1 73 ? -19.518 -0.530 12.609 1.00 89.44 73 LEU A C 1
ATOM 527 O O . LEU A 1 73 ? -20.173 0.172 13.377 1.00 89.44 73 LEU A O 1
ATOM 531 N N . ALA A 1 74 ? -18.189 -0.599 12.686 1.00 85.06 74 ALA A N 1
ATOM 532 C CA . ALA A 1 74 ? -17.424 0.162 13.669 1.00 85.06 74 ALA A CA 1
ATOM 533 C C . ALA A 1 74 ? -17.559 1.677 13.444 1.00 85.06 74 ALA A C 1
ATOM 535 O O . ALA A 1 74 ? -17.790 2.424 14.394 1.00 85.06 74 ALA A O 1
ATOM 536 N N . GLY A 1 75 ? -17.462 2.132 12.190 1.00 84.31 75 GLY A N 1
ATOM 537 C CA . GLY A 1 75 ? -17.575 3.542 11.818 1.00 84.31 75 GLY A CA 1
ATOM 538 C C . GLY A 1 75 ? -18.956 4.130 12.108 1.00 84.31 75 GLY A C 1
ATOM 539 O O . GLY A 1 75 ? -19.052 5.213 12.681 1.00 84.31 75 GLY A O 1
ATOM 540 N N . THR A 1 76 ? -20.023 3.401 11.779 1.00 87.38 76 THR A N 1
ATOM 541 C CA . THR A 1 76 ? -21.408 3.805 12.082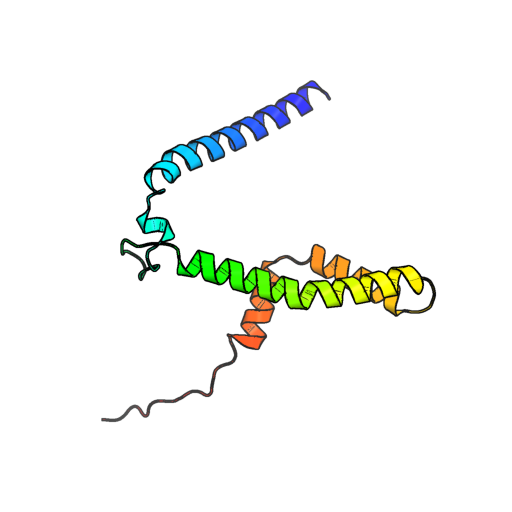 1.00 87.38 76 THR A CA 1
ATOM 542 C C . THR A 1 76 ? -21.669 3.830 13.589 1.00 87.38 76 THR A C 1
ATOM 544 O O . THR A 1 76 ? -22.209 4.816 14.088 1.00 87.38 76 THR A O 1
ATOM 547 N N . TYR A 1 77 ? -21.203 2.828 14.345 1.00 84.06 77 TYR A N 1
ATOM 548 C CA . TYR A 1 77 ? -21.296 2.828 15.810 1.00 84.06 77 TYR A CA 1
ATOM 549 C C . TYR A 1 77 ? -20.573 4.030 16.441 1.00 84.06 77 TYR A C 1
ATOM 551 O O . TYR A 1 77 ? -21.116 4.699 17.320 1.00 84.06 77 TYR A O 1
ATOM 559 N N . LEU A 1 78 ? -19.361 4.338 15.973 1.00 80.44 78 LEU A N 1
ATOM 560 C CA . LEU A 1 78 ? -18.584 5.509 16.389 1.00 80.44 78 LEU A CA 1
ATOM 561 C C . LEU A 1 78 ? -19.261 6.839 16.041 1.00 80.44 78 LEU A C 1
ATOM 563 O O . LEU A 1 78 ? -19.119 7.798 16.798 1.00 80.44 78 LEU A O 1
ATOM 567 N N . ALA A 1 79 ? -19.940 6.920 14.896 1.00 81.62 79 ALA A N 1
ATOM 568 C CA . ALA A 1 79 ? -20.636 8.128 14.465 1.00 81.62 79 ALA A CA 1
ATOM 569 C C . ALA A 1 79 ? -21.864 8.413 15.343 1.00 81.62 79 ALA A C 1
ATOM 571 O O . ALA A 1 79 ? -22.069 9.557 15.741 1.00 81.62 79 ALA A O 1
ATOM 572 N N . GLU A 1 80 ? -22.623 7.374 15.696 1.00 81.62 80 GLU A N 1
ATOM 573 C CA . GLU A 1 80 ? -23.880 7.503 16.442 1.00 81.62 80 GLU A CA 1
ATOM 574 C C . GLU A 1 80 ? -23.662 7.564 17.967 1.00 81.62 80 GLU A C 1
ATOM 576 O O . GLU A 1 80 ? -24.232 8.399 18.668 1.00 81.62 80 GLU A O 1
ATOM 581 N N . TYR A 1 81 ? -22.786 6.707 18.504 1.00 75.25 81 TYR A N 1
ATOM 582 C CA . TYR A 1 81 ? -22.560 6.546 19.949 1.00 75.25 81 TYR A CA 1
ATOM 583 C C . TYR A 1 81 ? -21.210 7.097 20.419 1.00 75.25 81 TYR A C 1
ATOM 585 O O . TYR A 1 81 ? -20.831 6.916 21.578 1.00 75.25 81 TYR A O 1
ATOM 593 N N . GLY A 1 82 ? -20.489 7.817 19.554 1.00 65.00 82 GLY A N 1
ATOM 594 C CA . GLY A 1 82 ? -19.126 8.299 19.796 1.00 65.00 82 GLY A CA 1
ATOM 595 C C . GLY A 1 82 ? -18.923 9.142 21.058 1.00 65.00 82 GLY A C 1
ATOM 596 O O . GLY A 1 82 ? -17.804 9.236 21.555 1.00 65.00 82 GLY A O 1
ATOM 597 N N . GLN A 1 83 ? -19.993 9.743 21.587 1.00 64.38 83 GLN A N 1
ATOM 598 C CA . GLN A 1 83 ? -19.958 10.557 22.806 1.00 64.38 83 GLN A CA 1
ATOM 599 C C . GLN A 1 83 ? -20.256 9.778 24.099 1.00 64.38 83 GLN A C 1
ATOM 601 O O . GLN A 1 83 ? -20.049 10.313 25.188 1.00 64.38 83 GLN A O 1
ATOM 606 N N . ARG A 1 84 ? -20.738 8.529 24.021 1.00 62.62 84 ARG A N 1
ATOM 607 C CA . ARG A 1 84 ? -21.117 7.716 25.189 1.00 62.62 84 ARG A CA 1
ATOM 608 C C . ARG A 1 84 ? -20.230 6.471 25.296 1.00 62.62 84 ARG A C 1
ATOM 610 O O . ARG A 1 84 ? -20.508 5.440 24.697 1.00 62.62 84 ARG A O 1
ATOM 617 N N . GLY A 1 85 ? -19.183 6.559 26.121 1.00 69.75 85 GLY A N 1
ATOM 618 C CA . GLY A 1 85 ? -18.363 5.415 26.550 1.00 69.75 85 GLY A CA 1
ATOM 619 C C . GLY A 1 85 ? -16.910 5.416 26.055 1.00 69.75 85 GLY A C 1
ATOM 620 O O . GLY A 1 85 ? -16.476 6.290 25.312 1.00 69.75 85 GLY A O 1
ATOM 621 N N . TRP A 1 86 ? -16.141 4.411 26.490 1.00 71.88 86 TRP A N 1
ATOM 622 C CA . TRP A 1 86 ? -14.695 4.275 26.235 1.00 71.88 86 TRP A CA 1
ATOM 623 C C . TRP A 1 86 ? -14.351 3.661 24.865 1.00 71.88 86 TRP A C 1
ATOM 625 O O . TRP A 1 86 ? -13.225 3.792 24.386 1.00 71.88 86 TRP A O 1
ATOM 635 N N . LEU A 1 87 ? -15.331 3.018 24.221 1.00 74.44 87 LEU A N 1
ATOM 636 C CA . LEU A 1 87 ? -15.180 2.339 22.930 1.00 74.44 87 LEU A CA 1
ATOM 637 C C . LEU A 1 87 ? -14.779 3.311 21.814 1.00 74.44 87 LEU A C 1
ATOM 639 O O . LEU A 1 87 ? -13.955 2.972 20.969 1.00 74.44 87 LEU A O 1
ATOM 643 N N . ALA A 1 88 ? -15.310 4.534 21.823 1.00 75.25 88 ALA A N 1
ATOM 644 C CA . ALA A 1 88 ? -15.021 5.512 20.785 1.00 75.25 88 ALA A CA 1
ATOM 645 C C . ALA A 1 88 ? -13.552 5.999 20.778 1.00 75.25 88 ALA A C 1
ATOM 647 O O . ALA A 1 88 ? -12.904 5.900 19.731 1.00 75.25 88 ALA A O 1
ATOM 648 N N . PRO A 1 89 ? -12.977 6.443 21.917 1.00 77.44 89 PRO A N 1
ATOM 649 C CA . PRO A 1 89 ? -11.549 6.739 22.001 1.00 77.44 89 PRO A CA 1
ATOM 650 C C . PRO A 1 89 ? -10.666 5.523 21.697 1.00 77.44 89 PRO A C 1
ATOM 652 O O . PRO A 1 89 ? -9.684 5.666 20.976 1.00 77.44 89 PRO A O 1
ATOM 655 N N . ALA A 1 90 ? -11.020 4.330 22.191 1.00 77.06 90 ALA A N 1
ATOM 656 C CA . ALA A 1 90 ? -10.236 3.115 21.958 1.00 77.06 90 ALA A CA 1
ATOM 657 C C . ALA A 1 90 ? -10.174 2.732 20.471 1.00 77.06 90 ALA A C 1
ATOM 659 O O . ALA A 1 90 ? -9.107 2.397 19.961 1.00 77.06 90 ALA A O 1
ATOM 660 N N . THR A 1 91 ? -11.298 2.828 19.756 1.00 80.00 91 THR A N 1
ATOM 661 C CA . THR A 1 91 ? -11.353 2.489 18.326 1.00 80.00 91 THR A CA 1
ATOM 662 C C . THR A 1 91 ? -10.609 3.524 17.477 1.00 80.00 91 THR A C 1
ATOM 664 O O . THR A 1 91 ? -9.912 3.150 16.538 1.00 80.00 91 THR A O 1
ATOM 667 N N . ARG A 1 92 ? -10.691 4.817 17.830 1.00 79.62 92 ARG A N 1
ATOM 668 C CA . ARG A 1 92 ? -9.895 5.873 17.177 1.00 79.62 92 ARG A CA 1
ATOM 669 C C . ARG A 1 92 ? -8.400 5.688 17.421 1.00 79.62 92 ARG A C 1
ATOM 671 O O . ARG A 1 92 ? -7.641 5.702 16.465 1.00 79.62 92 ARG A O 1
ATOM 678 N N . PHE A 1 93 ? -7.998 5.423 18.664 1.00 80.00 93 PHE A N 1
ATOM 679 C CA . PHE A 1 93 ? -6.605 5.131 19.002 1.00 80.00 93 PHE A CA 1
ATOM 680 C C . PHE A 1 93 ? -6.080 3.918 18.232 1.00 80.00 93 PHE A C 1
ATOM 682 O O . PHE A 1 93 ? -5.002 3.983 17.652 1.00 80.00 93 PHE A O 1
ATOM 689 N N . LEU A 1 94 ? -6.848 2.826 18.176 1.00 80.69 94 LEU A N 1
ATOM 690 C CA . LEU A 1 94 ? -6.455 1.645 17.414 1.00 80.69 94 LEU A CA 1
ATOM 691 C C . LEU A 1 94 ? -6.313 1.965 15.922 1.00 80.69 94 LEU A C 1
ATOM 693 O O . LEU A 1 94 ? -5.339 1.543 15.313 1.00 80.69 94 LEU A O 1
ATOM 697 N N . ASN A 1 95 ? -7.236 2.732 15.342 1.00 81.69 95 ASN A N 1
ATOM 698 C CA . ASN A 1 95 ? -7.138 3.170 13.952 1.00 81.69 95 ASN A CA 1
ATOM 699 C C . ASN A 1 95 ? -5.887 4.032 13.705 1.00 81.69 95 ASN A C 1
ATOM 701 O O . ASN A 1 95 ? -5.162 3.787 12.747 1.00 81.69 95 ASN A O 1
ATOM 705 N N . ASP A 1 96 ? -5.582 4.978 14.591 1.00 83.94 96 ASP A N 1
ATOM 706 C CA . ASP A 1 96 ? -4.393 5.829 14.474 1.00 83.94 96 ASP A CA 1
ATOM 707 C C . ASP A 1 96 ? -3.095 5.016 14.629 1.00 83.94 96 ASP A C 1
ATOM 709 O O . ASP A 1 96 ? -2.123 5.234 13.901 1.00 83.94 96 ASP A O 1
ATOM 713 N N . VAL A 1 97 ? -3.081 4.019 15.520 1.00 82.19 97 VAL A N 1
ATOM 714 C CA . VAL A 1 97 ? -1.977 3.055 15.644 1.00 82.19 97 VAL A CA 1
ATOM 715 C C . VAL A 1 97 ? -1.854 2.207 14.382 1.00 82.19 97 VAL A C 1
ATOM 717 O O . VAL A 1 97 ? -0.747 2.031 13.894 1.00 82.19 97 VAL A O 1
ATOM 720 N N . LEU A 1 98 ? -2.954 1.712 13.811 1.00 80.69 98 LEU A N 1
ATOM 721 C CA . LEU A 1 98 ? -2.927 0.911 12.581 1.00 80.69 98 LEU A CA 1
ATOM 722 C C . LEU A 1 98 ? -2.461 1.721 11.362 1.00 80.69 98 LEU A C 1
ATOM 724 O O . LEU A 1 98 ? -1.753 1.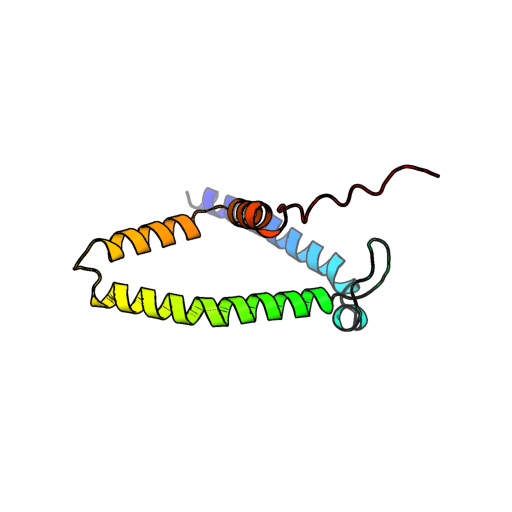180 10.517 1.00 80.69 98 LEU A O 1
ATOM 728 N N . LEU A 1 99 ? -2.821 3.005 11.282 1.00 84.06 99 LEU A N 1
ATOM 729 C CA . LEU A 1 99 ? -2.403 3.910 10.205 1.00 84.06 99 LEU A CA 1
ATOM 730 C C . LEU A 1 99 ? -0.951 4.385 10.352 1.00 84.06 99 LEU A C 1
ATOM 732 O O . LEU A 1 99 ? -0.302 4.680 9.350 1.00 84.06 99 LEU A O 1
ATOM 736 N N . SER A 1 100 ? -0.443 4.471 11.583 1.00 84.69 100 SER A N 1
ATOM 737 C CA . SER A 1 100 ? 0.945 4.866 11.865 1.00 84.69 100 SER A CA 1
ATOM 738 C C . SER A 1 100 ? 1.907 3.683 11.968 1.00 84.69 100 SER A C 1
ATOM 740 O O . SER A 1 100 ? 3.11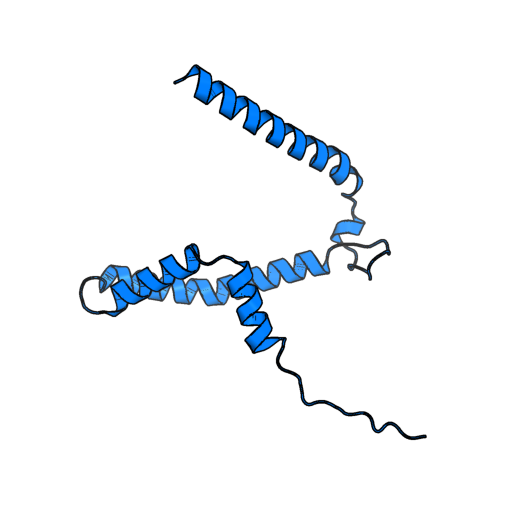8 3.868 11.818 1.00 84.69 100 SER A O 1
ATOM 742 N N . ALA A 1 101 ? 1.397 2.472 12.208 1.00 83.06 101 ALA A N 1
ATOM 743 C CA . ALA A 1 101 ? 2.200 1.268 12.308 1.00 83.06 101 ALA A CA 1
ATOM 744 C C . ALA A 1 101 ? 2.915 1.010 10.974 1.00 83.06 101 ALA A C 1
ATOM 746 O O . ALA A 1 101 ? 2.272 0.875 9.929 1.00 83.06 101 ALA A O 1
ATOM 747 N N . PRO A 1 102 ? 4.250 0.874 10.985 1.00 82.69 102 PRO A N 1
ATOM 748 C CA . PRO A 1 102 ? 4.987 0.447 9.811 1.00 82.69 102 PRO A CA 1
ATOM 749 C C . PRO A 1 102 ? 4.463 -0.910 9.327 1.00 82.69 102 PRO A C 1
ATOM 751 O O . PRO A 1 102 ? 4.386 -1.865 10.104 1.00 82.69 102 PRO A O 1
ATOM 754 N N . SER A 1 103 ? 4.158 -1.026 8.033 1.00 87.19 103 SER A N 1
ATOM 755 C CA . SER A 1 103 ? 3.607 -2.256 7.437 1.00 87.19 103 SER A CA 1
ATOM 756 C C . SER A 1 103 ? 4.487 -3.492 7.674 1.00 87.19 103 SER A C 1
ATOM 758 O O . SER A 1 103 ? 3.978 -4.607 7.789 1.00 87.19 103 SER A O 1
ATOM 760 N N . ILE A 1 104 ? 5.801 -3.295 7.837 1.00 88.69 104 ILE A N 1
ATOM 761 C CA . ILE A 1 104 ? 6.757 -4.355 8.176 1.00 88.69 104 ILE A CA 1
ATOM 762 C C . ILE A 1 104 ? 6.471 -5.009 9.537 1.00 88.69 104 ILE A C 1
ATOM 764 O O . ILE A 1 104 ? 6.657 -6.215 9.678 1.00 88.69 104 ILE A O 1
ATOM 768 N N . ILE A 1 105 ? 5.978 -4.249 10.523 1.00 89.81 105 ILE A N 1
ATOM 769 C CA . ILE A 1 105 ? 5.661 -4.774 11.860 1.00 89.81 105 ILE A CA 1
ATOM 770 C C . ILE A 1 105 ? 4.447 -5.697 11.778 1.00 89.81 105 ILE A C 1
ATOM 772 O O . ILE A 1 105 ? 4.471 -6.792 12.335 1.00 89.81 105 ILE A O 1
ATOM 776 N N . ILE A 1 106 ? 3.413 -5.287 11.038 1.00 87.00 106 ILE A N 1
ATOM 777 C CA . ILE A 1 106 ? 2.215 -6.106 10.811 1.00 87.00 106 ILE A CA 1
ATOM 778 C C . ILE A 1 106 ? 2.602 -7.409 10.098 1.00 87.00 106 ILE A C 1
ATOM 780 O O . ILE A 1 106 ? 2.183 -8.492 10.512 1.00 87.00 106 ILE A O 1
ATOM 784 N N . GLY A 1 107 ? 3.463 -7.319 9.078 1.00 88.06 107 GLY A N 1
ATOM 785 C CA . GLY A 1 107 ? 3.992 -8.487 8.373 1.00 88.06 107 GLY A CA 1
ATOM 786 C C . GLY A 1 107 ? 4.762 -9.441 9.291 1.00 88.06 107 GLY A C 1
ATOM 787 O O . GLY A 1 107 ? 4.499 -10.643 9.285 1.00 88.06 107 GLY A O 1
ATOM 788 N N . LEU A 1 108 ? 5.665 -8.916 10.125 1.00 91.62 108 LEU A N 1
ATOM 789 C CA . LEU A 1 108 ? 6.438 -9.719 11.076 1.00 91.62 108 LEU A CA 1
ATOM 790 C C . LEU A 1 108 ? 5.551 -10.366 12.148 1.00 91.62 108 LEU A C 1
ATOM 792 O O . LEU A 1 108 ? 5.788 -11.513 12.517 1.00 91.62 108 LEU A O 1
ATOM 796 N N . PHE A 1 109 ? 4.522 -9.665 12.627 1.00 89.44 109 PHE A N 1
ATOM 797 C CA . PHE A 1 109 ? 3.567 -10.207 13.592 1.00 89.44 109 PHE A CA 1
ATOM 798 C C . PHE A 1 109 ? 2.810 -11.410 13.019 1.00 89.44 109 PHE A C 1
ATOM 800 O O . PHE A 1 109 ? 2.795 -12.476 13.637 1.00 89.44 109 PHE A O 1
ATOM 807 N N . ILE A 1 110 ? 2.238 -11.275 11.815 1.00 89.69 110 ILE A N 1
ATOM 808 C CA . ILE A 1 110 ? 1.550 -12.392 11.150 1.00 89.69 110 ILE A CA 1
ATOM 809 C C . ILE A 1 110 ? 2.529 -13.532 10.868 1.00 89.69 110 ILE A C 1
ATOM 811 O O . ILE A 1 110 ? 2.200 -14.692 11.118 1.00 89.69 110 ILE A O 1
ATOM 815 N N . TYR A 1 111 ? 3.745 -13.223 10.407 1.00 89.81 111 TYR A N 1
ATOM 816 C CA . TYR A 1 111 ? 4.784 -14.230 10.219 1.00 89.81 111 TYR A CA 1
ATOM 817 C C . TYR A 1 111 ? 5.059 -14.991 11.521 1.00 89.81 111 TYR A C 1
ATOM 819 O O . TYR A 1 111 ? 4.989 -16.213 11.524 1.00 89.81 111 TYR A O 1
ATOM 827 N N . ALA A 1 112 ? 5.293 -14.301 12.637 1.00 89.69 112 ALA A N 1
ATOM 828 C CA . ALA A 1 112 ? 5.581 -14.930 13.922 1.00 89.69 112 ALA A CA 1
ATOM 829 C C . ALA A 1 112 ? 4.419 -15.801 14.437 1.00 89.69 112 ALA A C 1
ATOM 831 O O . ALA A 1 112 ? 4.645 -16.903 14.938 1.00 89.69 112 ALA A O 1
ATOM 832 N N . VAL A 1 113 ? 3.179 -15.323 14.304 1.00 89.88 113 VAL A N 1
ATOM 833 C CA . VAL A 1 113 ? 1.989 -15.993 14.851 1.00 89.88 113 VAL A CA 1
ATOM 834 C C . VAL A 1 113 ? 1.494 -17.133 13.965 1.00 89.88 113 VAL A C 1
ATOM 836 O O . VAL A 1 113 ? 0.993 -18.114 14.503 1.00 89.88 113 VAL A O 1
ATOM 839 N N . TYR A 1 114 ? 1.615 -17.031 12.640 1.00 87.62 114 TYR A N 1
ATOM 840 C CA . TYR A 1 114 ? 1.012 -17.986 11.703 1.00 87.62 114 TYR A CA 1
ATOM 841 C C . TYR A 1 114 ? 2.035 -18.829 10.930 1.00 87.62 114 TYR A C 1
ATOM 843 O O . TYR A 1 114 ? 1.816 -20.020 10.732 1.00 87.62 114 TYR A O 1
ATOM 851 N N . VAL A 1 115 ? 3.158 -18.242 10.504 1.00 85.75 115 VAL A N 1
ATOM 852 C CA . VAL A 1 115 ? 4.138 -18.909 9.621 1.00 85.75 115 VAL A CA 1
ATOM 853 C C . VAL A 1 115 ? 5.282 -19.543 10.409 1.00 85.75 115 VAL A C 1
ATOM 855 O O . VAL A 1 115 ? 5.667 -20.677 10.147 1.00 85.75 115 VAL A O 1
ATOM 858 N N . ALA A 1 116 ? 5.818 -18.827 11.396 1.00 86.31 116 ALA A N 1
ATOM 859 C CA . ALA A 1 116 ? 6.945 -19.263 12.208 1.00 86.31 116 ALA A CA 1
ATOM 860 C C . ALA A 1 116 ? 6.564 -20.352 13.215 1.00 86.31 116 ALA A C 1
ATOM 862 O O . ALA A 1 116 ? 7.458 -20.900 13.856 1.00 86.31 116 ALA A O 1
ATOM 863 N N . GLN A 1 117 ? 5.271 -20.681 13.358 1.00 76.56 117 GLN A N 1
ATOM 864 C CA . GLN A 1 117 ? 4.832 -21.815 14.161 1.00 76.56 117 GLN A CA 1
ATOM 865 C C . GLN A 1 117 ? 5.417 -23.103 13.571 1.00 76.56 117 GLN A C 1
ATOM 867 O O . GLN A 1 117 ? 4.977 -23.555 12.510 1.00 76.56 117 GLN A O 1
ATOM 872 N N . PRO A 1 118 ? 6.389 -23.745 14.238 1.00 64.38 118 PRO A N 1
ATOM 873 C CA . PRO A 1 118 ? 6.948 -24.980 13.739 1.00 64.38 118 PRO A CA 1
ATOM 874 C C . PRO A 1 118 ? 5.870 -26.045 13.910 1.00 64.38 118 PRO A C 1
ATOM 876 O O . PRO A 1 118 ? 5.562 -26.478 15.024 1.00 64.38 118 PRO A O 1
ATOM 879 N N . ARG A 1 119 ? 5.292 -26.498 12.797 1.00 60.06 119 ARG A N 1
ATOM 880 C CA . ARG A 1 119 ? 4.581 -27.773 12.765 1.00 60.06 119 ARG A CA 1
ATOM 881 C C . ARG A 1 119 ? 5.589 -28.811 13.258 1.00 60.06 119 ARG A C 1
ATOM 883 O O . ARG A 1 119 ? 6.618 -29.003 12.620 1.00 60.06 119 ARG A O 1
ATOM 890 N N . ARG A 1 120 ? 5.330 -29.350 14.456 1.00 58.53 120 ARG A N 1
ATOM 891 C CA . ARG A 1 120 ? 6.101 -30.365 15.193 1.00 58.53 120 ARG A CA 1
ATOM 892 C C . ARG A 1 120 ? 7.237 -30.983 14.374 1.00 58.53 120 ARG A C 1
ATOM 894 O O . ARG A 1 120 ? 6.988 -31.725 13.432 1.00 58.53 120 ARG A O 1
ATOM 901 N N . ARG A 1 121 ? 8.462 -30.670 14.798 1.00 55.91 121 ARG A N 1
ATOM 902 C CA . ARG A 1 121 ? 9.741 -31.283 14.426 1.00 55.91 121 ARG A CA 1
ATOM 903 C C . ARG A 1 121 ? 9.570 -32.776 14.100 1.00 55.91 121 ARG A C 1
ATOM 905 O O . ARG A 1 121 ? 9.627 -33.611 14.999 1.00 55.91 121 ARG A O 1
ATOM 912 N N . TRP A 1 122 ? 9.392 -33.112 12.823 1.00 62.25 122 TRP A N 1
ATOM 913 C CA . TRP A 1 122 ? 9.680 -34.457 12.338 1.00 62.25 122 TRP A CA 1
ATOM 914 C C . TRP A 1 122 ? 11.199 -34.578 12.342 1.00 62.25 122 TRP A C 1
ATOM 916 O O . TRP A 1 122 ? 11.881 -34.189 11.397 1.00 62.25 122 TRP A O 1
ATOM 926 N N . VAL A 1 123 ? 11.737 -35.030 13.474 1.00 64.75 123 VAL A N 1
ATOM 927 C CA . VAL A 1 123 ? 13.086 -35.583 13.520 1.00 64.75 123 VAL A CA 1
ATOM 928 C C . VAL A 1 123 ? 13.016 -36.849 12.676 1.00 64.75 123 VAL A C 1
ATOM 930 O O . VAL A 1 123 ? 12.497 -37.864 13.132 1.00 64.75 123 VAL A O 1
ATOM 933 N N . ALA A 1 124 ? 13.459 -36.771 11.422 1.00 64.38 124 ALA A N 1
ATOM 934 C CA . ALA A 1 124 ? 13.788 -37.972 10.674 1.00 64.38 124 ALA A CA 1
ATOM 935 C C . ALA A 1 124 ? 14.830 -38.742 11.505 1.00 64.38 124 ALA A C 1
ATOM 937 O O . ALA A 1 124 ? 15.827 -38.128 11.904 1.00 64.38 124 ALA A O 1
ATOM 938 N N . PRO A 1 125 ? 14.620 -40.030 11.829 1.00 61.09 125 PRO A N 1
ATOM 939 C CA . PRO A 1 125 ? 15.658 -40.822 12.461 1.00 61.09 125 PRO A CA 1
ATOM 940 C C . PRO A 1 125 ? 16.838 -40.877 11.494 1.00 61.09 125 PRO A C 1
ATOM 942 O O . PRO A 1 125 ? 16.746 -41.442 10.408 1.00 61.09 125 PRO A O 1
ATOM 945 N N . SER A 1 126 ? 17.941 -40.243 11.870 1.00 68.62 126 SER A N 1
ATOM 946 C CA . SER A 1 126 ? 19.235 -40.508 11.264 1.00 68.62 126 SER A CA 1
ATOM 947 C C . SER A 1 126 ? 19.613 -41.950 11.599 1.00 68.62 126 SER A C 1
ATOM 949 O O . SER A 1 126 ? 19.920 -42.239 12.757 1.00 68.62 126 SER A O 1
ATOM 951 N N . GLY A 1 127 ? 19.563 -42.848 10.616 1.00 61.41 127 GLY A N 1
ATOM 952 C CA . GLY A 1 127 ? 20.052 -44.215 10.774 1.00 61.41 127 GLY A CA 1
ATOM 953 C C . GLY A 1 127 ? 19.596 -45.178 9.682 1.00 61.41 127 GLY A C 1
ATOM 954 O O . GLY A 1 127 ? 18.568 -45.828 9.855 1.00 61.41 127 GLY A O 1
ATOM 955 N N . ALA A 1 128 ? 20.380 -45.265 8.603 1.00 45.78 128 ALA A N 1
ATOM 956 C CA . ALA A 1 128 ? 20.856 -46.495 7.951 1.00 45.78 128 ALA A CA 1
ATOM 957 C C . ALA A 1 128 ? 21.734 -46.114 6.751 1.00 45.78 128 ALA A C 1
ATOM 959 O O . ALA A 1 128 ? 21.214 -45.424 5.846 1.00 45.78 128 ALA A O 1
#

Secondary structure (DSSP, 8-state):
-HHHHHHHHHHHHHHHHHHHHHHHHHHGGG--HHHHHS--PSTTS----HHHHHHHHHHHHHHHHHHHHHHHHHHHHHHHHTTSSSHHHHHHHHHHHHHHS-HHHHHHHHIIIIISS-----------

InterPro domains:
  IPR035906 MetI-like superfamily [G3DSA:1.10.3720.10] (1-125)
  IPR035906 MetI-like superfamily [SSF161098] (11-116)
  IPR051408 Binding-protein-dependent phosphate transport system permease [PTHR42922] (2-119)

Organism: Rhizopus oryzae (NCBI:txid64495)

Radius of gyration: 24.05 Å; chains: 1; bounding box: 45×78×50 Å

Foldseek 3Di:
DVVVVVVVVVVVVVVVVVVVVCCCVVVVVVPDPQQQVWDDDPPPDDGHCVCVVVVVCVVVVVCCVVVVVVVVVLVVCCVPCVPPDDSNVVVVVVVVCVVPPDVVVVVVVCCVPPVVPPPPDPPDPPDD